Protein AF-A0A4R3PRV3-F1 (afdb_monomer_lite)

Organism: Rhizobium sullae (NCBI:txid50338)

Secondary structure (DSSP, 8-state):
-PPPHHHHHHHHHTSTTEEEEEEEEEEEEETTEEEEEEEEEEPTT--HHHHHHHHHHHHHHHH---EEEEEEEETT----------

Structure (mmCIF, N/CA/C/O backbone):
data_AF-A0A4R3PRV3-F1
#
_entry.id   AF-A0A4R3PRV3-F1
#
loop_
_atom_site.group_PDB
_atom_site.id
_atom_site.type_symbol
_atom_site.label_atom_id
_atom_site.label_alt_id
_atom_site.label_comp_id
_atom_site.label_asym_id
_atom_site.label_entity_id
_atom_site.label_seq_id
_atom_site.pdbx_PDB_ins_code
_atom_site.Cartn_x
_atom_site.Cartn_y
_atom_site.Cartn_z
_atom_site.occupancy
_atom_site.B_iso_or_equiv
_atom_site.auth_seq_id
_atom_site.auth_comp_id
_atom_site.auth_asym_id
_atom_site.auth_atom_id
_atom_site.pdbx_PDB_model_num
ATOM 1 N N . MET A 1 1 ? 11.615 -1.966 -19.045 1.00 50.00 1 MET A N 1
ATOM 2 C CA . MET A 1 1 ? 10.291 -2.628 -19.069 1.00 50.00 1 MET A CA 1
ATOM 3 C C . MET A 1 1 ? 9.538 -2.102 -17.864 1.00 50.00 1 MET A C 1
ATOM 5 O O . MET A 1 1 ? 9.986 -2.34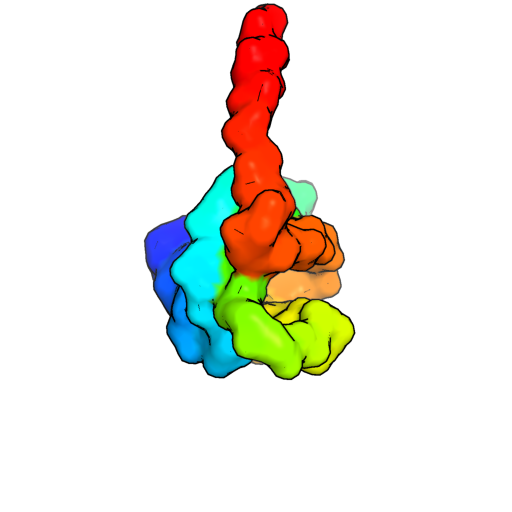5 -16.755 1.00 50.00 1 MET A O 1
ATOM 9 N N . GLY A 1 2 ? 8.531 -1.254 -18.072 1.00 65.88 2 GLY A N 1
ATOM 10 C CA . GLY A 1 2 ? 7.791 -0.629 -16.972 1.00 65.88 2 GLY A CA 1
ATOM 11 C C . GLY A 1 2 ? 6.659 -1.531 -16.491 1.00 65.88 2 GLY A C 1
ATOM 12 O O . GLY A 1 2 ? 6.064 -2.246 -17.295 1.00 65.88 2 GLY A O 1
ATOM 13 N N . VAL A 1 3 ? 6.358 -1.494 -15.195 1.00 75.69 3 VAL A N 1
ATOM 14 C CA . VAL A 1 3 ? 5.164 -2.143 -14.645 1.00 75.69 3 VAL A CA 1
ATOM 15 C C . VAL A 1 3 ? 3.942 -1.284 -15.009 1.00 75.69 3 VAL A C 1
ATOM 17 O O . VAL A 1 3 ? 3.966 -0.081 -14.733 1.00 75.69 3 VAL A O 1
ATOM 20 N N . PRO A 1 4 ? 2.882 -1.831 -15.636 1.00 86.69 4 PRO A N 1
ATOM 21 C CA . PRO A 1 4 ? 1.708 -1.038 -15.980 1.00 86.69 4 PRO A CA 1
ATOM 22 C C . PRO A 1 4 ? 1.027 -0.509 -14.712 1.00 86.69 4 PRO A C 1
ATOM 24 O O . PRO A 1 4 ? 0.557 -1.282 -13.878 1.00 86.69 4 PRO A O 1
ATOM 27 N N . LEU A 1 5 ? 0.928 0.817 -14.5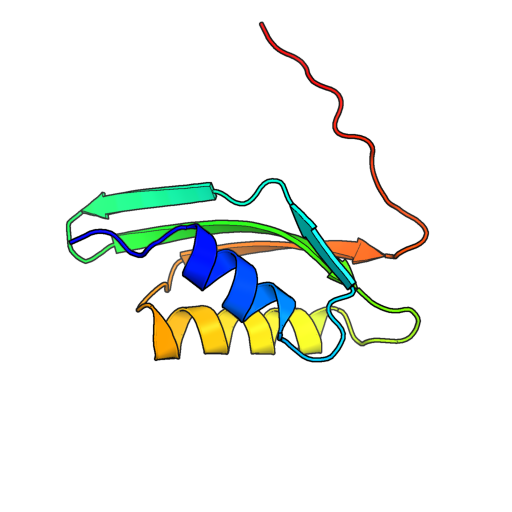81 1.00 88.62 5 LEU A N 1
ATOM 28 C CA . LEU A 1 5 ? 0.326 1.483 -13.416 1.00 88.62 5 LEU A CA 1
ATOM 29 C C . LEU A 1 5 ? -1.092 0.972 -13.109 1.00 88.62 5 LEU A C 1
ATOM 31 O O . LEU A 1 5 ? -1.468 0.788 -11.952 1.00 88.62 5 LEU A O 1
ATOM 35 N N . SER A 1 6 ? -1.873 0.718 -14.161 1.00 91.25 6 SE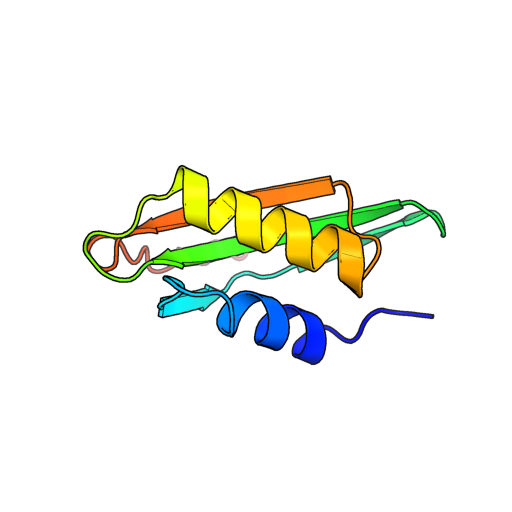R A N 1
ATOM 36 C CA . SER A 1 6 ? -3.229 0.175 -14.074 1.00 91.25 6 SER A CA 1
ATOM 37 C C . SER A 1 6 ? -3.266 -1.230 -13.474 1.00 91.25 6 SER A C 1
ATOM 39 O O . SER A 1 6 ? -4.176 -1.540 -12.707 1.00 91.25 6 SER A O 1
ATOM 41 N N . GLU A 1 7 ? -2.274 -2.070 -13.777 1.00 94.25 7 GLU A N 1
ATO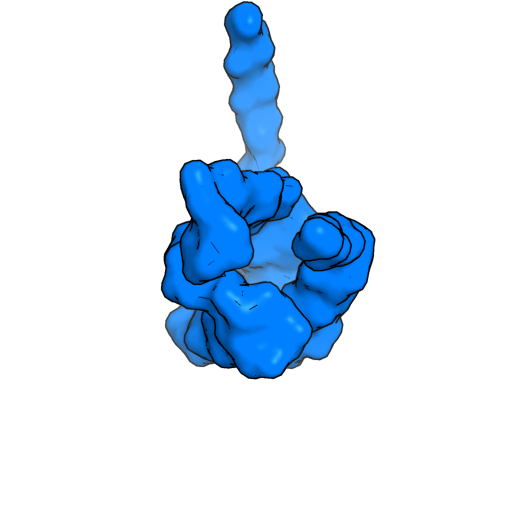M 42 C CA . GLU A 1 7 ? -2.187 -3.424 -13.238 1.00 94.25 7 GLU A CA 1
ATOM 43 C C . GLU A 1 7 ? -1.834 -3.403 -11.750 1.00 94.25 7 GLU A C 1
ATOM 45 O O . GLU A 1 7 ? -2.470 -4.108 -10.966 1.00 94.25 7 GLU A O 1
ATOM 50 N N . VAL A 1 8 ? -0.891 -2.544 -11.347 1.00 94.75 8 VAL A N 1
ATOM 51 C CA . VAL A 1 8 ? -0.532 -2.367 -9.932 1.00 94.75 8 VAL A CA 1
ATOM 52 C C . VAL A 1 8 ? -1.722 -1.838 -9.145 1.00 94.75 8 VAL A C 1
ATOM 54 O O . VAL A 1 8 ? -2.089 -2.418 -8.126 1.00 94.75 8 VAL A O 1
ATOM 57 N N . ARG A 1 9 ? -2.385 -0.785 -9.641 1.00 95.56 9 ARG A N 1
ATOM 58 C CA . ARG A 1 9 ? -3.575 -0.219 -8.994 1.00 95.56 9 ARG A CA 1
ATOM 59 C C . ARG A 1 9 ? -4.663 -1.272 -8.800 1.00 95.56 9 ARG A C 1
ATOM 61 O O . ARG A 1 9 ? -5.243 -1.349 -7.722 1.00 95.56 9 ARG A O 1
ATOM 68 N N . ARG A 1 10 ? -4.927 -2.083 -9.829 1.00 96.44 10 ARG A N 1
ATOM 69 C CA . ARG A 1 10 ? -5.906 -3.170 -9.750 1.00 96.44 10 ARG A CA 1
ATOM 70 C C . ARG A 1 10 ? -5.489 -4.222 -8.725 1.00 96.44 10 ARG A C 1
ATOM 72 O O . ARG A 1 10 ? -6.294 -4.586 -7.884 1.00 96.44 10 ARG A O 1
ATOM 79 N N . ALA A 1 11 ? -4.233 -4.661 -8.754 1.00 96.75 11 ALA A N 1
ATOM 80 C CA . ALA A 1 11 ? -3.728 -5.659 -7.818 1.00 96.75 11 ALA A CA 1
ATOM 81 C C . ALA A 1 11 ? -3.829 -5.209 -6.353 1.00 96.75 11 ALA A C 1
ATOM 83 O O . ALA A 1 11 ? -4.199 -6.016 -5.510 1.00 96.75 11 ALA A O 1
ATOM 84 N N . VAL A 1 12 ? -3.535 -3.937 -6.061 1.00 97.00 12 VAL A N 1
ATOM 85 C CA . VAL A 1 12 ? -3.711 -3.362 -4.718 1.00 97.00 12 VAL A CA 1
ATOM 86 C C . VAL A 1 12 ? -5.197 -3.256 -4.360 1.00 97.00 12 VAL A C 1
ATOM 88 O O . VAL A 1 12 ? -5.579 -3.605 -3.250 1.00 97.00 12 VAL A O 1
ATOM 91 N N . GLY A 1 13 ? -6.046 -2.818 -5.295 1.00 96.88 13 GLY A N 1
ATOM 92 C CA . GLY A 1 13 ? -7.495 -2.715 -5.085 1.00 96.88 13 GLY A CA 1
ATOM 93 C C . GLY A 1 13 ? -8.204 -4.057 -4.872 1.00 96.88 13 GLY A C 1
ATOM 94 O O . GLY A 1 13 ? -9.234 -4.096 -4.206 1.00 96.88 13 GLY A O 1
ATOM 95 N N . ASP A 1 14 ? -7.644 -5.148 -5.398 1.00 97.38 14 ASP A N 1
ATOM 96 C CA . ASP A 1 14 ? -8.169 -6.509 -5.240 1.00 97.38 14 ASP A CA 1
ATOM 97 C C . ASP A 1 14 ? -7.789 -7.143 -3.878 1.00 97.38 14 ASP A C 1
ATOM 99 O O . ASP A 1 14 ? -8.287 -8.221 -3.543 1.00 97.38 14 ASP A O 1
ATOM 103 N N . VAL A 1 15 ? -6.927 -6.502 -3.072 1.00 97.38 15 VAL A N 1
ATOM 104 C CA . VAL A 1 15 ? -6.573 -6.989 -1.727 1.00 97.38 15 VAL A CA 1
ATOM 105 C C . VAL A 1 15 ? -7.788 -6.913 -0.798 1.00 97.38 15 VAL A C 1
ATOM 107 O O . VAL A 1 15 ? -8.479 -5.896 -0.710 1.00 97.38 15 VAL A O 1
ATOM 110 N N . GLN A 1 16 ? -8.047 -7.997 -0.060 1.00 95.88 16 GLN A N 1
ATOM 111 C CA . GLN A 1 16 ? -9.147 -8.041 0.901 1.00 95.88 16 GLN A CA 1
ATOM 112 C C . GLN A 1 16 ? -9.004 -6.925 1.947 1.00 95.88 16 GLN A C 1
ATOM 114 O O . GLN A 1 16 ? -7.933 -6.709 2.505 1.00 95.88 16 GLN A O 1
ATOM 119 N N . GLY A 1 17 ? -10.108 -6.229 2.211 1.00 94.56 17 GLY A N 1
ATOM 120 C CA . GLY A 1 17 ? -10.153 -5.109 3.150 1.00 94.56 17 GLY A CA 1
ATOM 121 C C . GLY A 1 17 ? -9.868 -3.746 2.515 1.00 94.56 17 GLY A C 1
ATOM 122 O O . GLY A 1 17 ? -10.187 -2.729 3.124 1.00 94.56 17 GLY A O 1
ATOM 123 N N . VAL A 1 18 ? -9.378 -3.689 1.272 1.00 96.31 18 VAL A N 1
ATOM 124 C CA . VAL A 1 18 ? -9.242 -2.428 0.528 1.00 96.31 18 VAL A CA 1
ATOM 125 C C . VAL A 1 18 ? -10.606 -1.974 -0.001 1.00 96.31 18 VAL A C 1
ATOM 127 O O . VAL A 1 18 ? -11.366 -2.752 -0.582 1.00 96.31 18 VAL A O 1
ATOM 130 N N . ALA A 1 19 ? -10.927 -0.703 0.227 1.00 95.38 19 ALA A N 1
ATOM 131 C CA . ALA A 1 19 ? -12.104 -0.017 -0.302 1.00 95.38 19 ALA A CA 1
ATOM 132 C C . ALA A 1 19 ? -11.745 0.924 -1.464 1.00 95.38 19 ALA A C 1
ATOM 134 O O . ALA A 1 19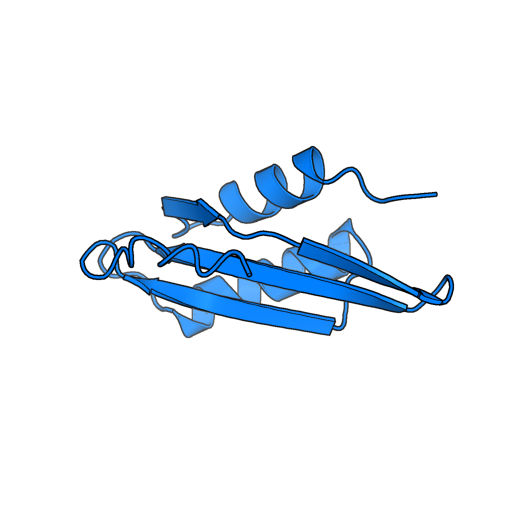 ? -12.549 1.113 -2.375 1.00 95.38 19 ALA A O 1
ATOM 135 N N . GLY A 1 20 ? -10.533 1.488 -1.464 1.00 94.75 20 GLY A N 1
ATOM 136 C CA . GLY A 1 20 ? -10.086 2.410 -2.503 1.00 94.75 20 GLY A CA 1
ATOM 137 C C . GLY A 1 20 ? -8.574 2.601 -2.528 1.00 94.75 20 GLY A C 1
ATOM 138 O O . GLY A 1 20 ? -7.887 2.389 -1.533 1.00 94.75 20 GLY A O 1
ATOM 139 N N . VAL A 1 21 ? -8.061 3.010 -3.690 1.00 95.94 21 VAL A N 1
ATOM 140 C CA . VAL A 1 21 ? -6.644 3.328 -3.915 1.00 95.94 21 VAL A CA 1
ATOM 141 C C . VAL A 1 21 ? -6.559 4.623 -4.711 1.00 95.94 21 VAL A C 1
ATOM 143 O O . VAL A 1 21 ? -7.214 4.757 -5.748 1.00 95.94 21 VAL A O 1
ATOM 146 N N . HIS A 1 22 ? -5.749 5.569 -4.255 1.00 93.56 22 HIS A N 1
ATOM 147 C CA . HIS A 1 22 ? -5.579 6.879 -4.880 1.00 93.56 22 HIS A CA 1
ATOM 148 C C . HIS A 1 22 ? -4.185 7.443 -4.592 1.00 93.56 22 HIS A C 1
ATOM 150 O O . HIS A 1 22 ? -3.402 6.824 -3.873 1.00 93.56 22 HIS A O 1
ATOM 156 N N . ASP A 1 23 ? -3.856 8.549 -5.263 1.00 94.06 23 ASP A N 1
ATOM 157 C CA . ASP A 1 23 ? -2.535 9.192 -5.218 1.00 94.06 23 ASP A CA 1
ATOM 158 C C . ASP A 1 23 ? -1.354 8.213 -5.407 1.00 94.06 23 ASP A C 1
ATOM 160 O O . ASP A 1 23 ? -0.295 8.304 -4.788 1.00 94.06 23 ASP A O 1
ATOM 164 N N . LEU A 1 24 ? -1.571 7.200 -6.255 1.00 94.56 24 LEU A N 1
ATOM 165 C CA . LEU A 1 24 ? -0.624 6.116 -6.475 1.00 94.56 24 LEU A CA 1
ATOM 166 C C . LEU A 1 24 ? 0.472 6.571 -7.435 1.00 94.56 24 LEU A C 1
ATOM 168 O O . LEU A 1 24 ? 0.195 6.883 -8.595 1.00 94.56 24 LEU A O 1
ATOM 172 N N . HIS A 1 25 ? 1.716 6.508 -6.972 1.00 93.81 25 HIS A N 1
ATOM 173 C CA . HIS A 1 25 ? 2.897 6.855 -7.745 1.00 93.81 25 HIS A CA 1
ATOM 174 C C . HIS A 1 25 ? 3.910 5.713 -7.736 1.00 93.81 25 HIS A C 1
ATOM 176 O O . HIS A 1 25 ? 4.135 5.050 -6.724 1.00 93.81 25 HIS A O 1
ATOM 182 N N . ILE A 1 26 ? 4.538 5.499 -8.891 1.00 92.12 26 ILE A N 1
ATOM 183 C CA . ILE A 1 26 ? 5.619 4.532 -9.074 1.00 92.12 26 ILE A CA 1
ATOM 184 C C . ILE A 1 26 ? 6.756 5.251 -9.780 1.00 92.12 26 ILE A C 1
ATOM 186 O O . ILE A 1 26 ? 6.549 5.881 -10.817 1.00 92.12 26 ILE A O 1
ATOM 190 N N . TRP A 1 27 ? 7.959 5.132 -9.235 1.00 91.06 27 TRP A N 1
ATOM 191 C CA . TRP A 1 27 ? 9.172 5.642 -9.861 1.00 91.06 27 TRP A CA 1
ATOM 192 C C . TRP A 1 27 ? 10.312 4.648 -9.680 1.00 91.06 27 TRP A C 1
ATOM 194 O O . TRP A 1 27 ? 10.235 3.708 -8.888 1.00 91.06 27 TRP A O 1
ATOM 204 N N . SER A 1 28 ? 11.376 4.842 -10.447 1.00 88.25 28 SER A N 1
ATOM 205 C CA . SER A 1 28 ? 12.550 3.983 -10.416 1.00 88.25 28 SER A CA 1
ATOM 206 C C . SER A 1 28 ? 13.803 4.846 -10.436 1.00 88.25 28 SER A C 1
ATOM 208 O O . SER A 1 28 ? 13.917 5.752 -11.261 1.00 88.25 28 SER A O 1
ATOM 210 N N . THR A 1 29 ? 14.716 4.585 -9.502 1.00 83.38 29 THR A N 1
ATOM 211 C CA . THR A 1 29 ? 16.022 5.267 -9.432 1.00 83.38 29 THR A CA 1
ATOM 212 C C . THR A 1 29 ? 17.067 4.542 -10.288 1.00 83.38 29 THR A C 1
ATOM 214 O O . THR A 1 29 ? 17.988 5.166 -10.805 1.00 83.38 29 THR A O 1
ATOM 217 N N . SER A 1 30 ? 16.899 3.224 -10.448 1.00 81.94 30 SER A N 1
ATOM 218 C CA . SER A 1 30 ? 17.757 2.295 -11.195 1.00 81.94 30 SER A CA 1
ATOM 219 C C . SER A 1 30 ? 16.928 1.092 -11.658 1.00 81.94 30 SER A C 1
ATOM 221 O O . SER A 1 30 ? 15.871 0.827 -11.087 1.00 81.94 30 SER A O 1
ATOM 223 N N . ASN A 1 31 ? 17.430 0.308 -12.621 1.00 73.38 31 ASN A N 1
ATOM 224 C CA . ASN A 1 31 ? 16.721 -0.860 -13.176 1.00 73.38 31 ASN A CA 1
ATOM 225 C C . ASN A 1 31 ? 16.220 -1.872 -12.125 1.00 73.38 31 ASN A C 1
ATOM 227 O O . ASN A 1 31 ? 15.195 -2.505 -12.357 1.00 73.38 31 ASN A O 1
ATOM 231 N N . ASP A 1 32 ? 16.903 -1.991 -10.983 1.00 77.06 32 ASP A N 1
ATOM 232 C CA . ASP A 1 32 ? 16.563 -2.927 -9.898 1.00 77.06 32 ASP A CA 1
ATOM 233 C C . ASP A 1 32 ? 15.870 -2.261 -8.697 1.00 77.06 32 ASP A C 1
ATOM 235 O O . ASP A 1 32 ? 15.594 -2.904 -7.686 1.00 77.06 32 ASP A O 1
ATOM 239 N N . GLU A 1 33 ? 15.600 -0.957 -8.768 1.00 84.12 33 GLU A N 1
ATOM 240 C CA . GLU A 1 33 ? 15.081 -0.190 -7.640 1.00 84.12 33 GLU A CA 1
ATOM 241 C C . GLU A 1 33 ? 13.800 0.546 -8.025 1.00 84.12 33 GLU A C 1
ATOM 243 O O . GLU A 1 33 ? 13.831 1.683 -8.505 1.00 84.12 33 GLU A O 1
ATOM 248 N N . ILE A 1 34 ? 12.666 -0.122 -7.799 1.00 90.81 34 ILE A N 1
ATOM 249 C CA . ILE A 1 34 ? 11.325 0.437 -7.985 1.00 90.81 34 ILE A CA 1
ATOM 250 C C . ILE A 1 34 ? 10.761 0.840 -6.623 1.00 90.81 34 ILE A C 1
ATOM 252 O O . ILE A 1 34 ? 10.769 0.056 -5.669 1.00 90.81 34 ILE A O 1
ATOM 256 N N . SER A 1 35 ? 10.263 2.070 -6.551 1.00 92.50 35 SER A N 1
ATOM 257 C CA . SER A 1 35 ? 9.609 2.636 -5.376 1.00 92.50 35 SER A CA 1
ATOM 258 C C . SER A 1 35 ? 8.134 2.913 -5.655 1.00 92.50 35 SER A C 1
ATOM 260 O O . SER A 1 35 ? 7.747 3.195 -6.791 1.00 92.50 35 SER A O 1
ATOM 262 N N . PHE A 1 36 ? 7.317 2.815 -4.611 1.00 94.81 36 PHE A N 1
ATOM 263 C CA . PHE A 1 36 ? 5.865 2.941 -4.666 1.00 94.81 36 PHE A CA 1
ATOM 264 C C . PHE A 1 36 ? 5.348 3.780 -3.500 1.00 94.81 36 PHE A C 1
ATOM 266 O O . PHE A 1 36 ? 5.707 3.533 -2.345 1.00 94.81 36 PHE A O 1
ATOM 273 N N . THR A 1 37 ? 4.445 4.712 -3.794 1.00 96.56 37 THR A N 1
ATOM 274 C CA . THR A 1 37 ? 3.608 5.387 -2.796 1.00 96.56 37 THR A CA 1
ATOM 275 C C . THR A 1 37 ? 2.141 5.296 -3.190 1.00 96.56 37 THR A C 1
ATOM 277 O O . THR A 1 37 ? 1.821 5.335 -4.376 1.00 96.56 37 THR A O 1
ATOM 280 N N . ALA A 1 38 ? 1.243 5.172 -2.213 1.00 96.81 38 ALA A N 1
ATOM 281 C CA . ALA A 1 38 ? -0.196 5.295 -2.442 1.00 96.81 38 ALA A CA 1
ATOM 282 C C . ALA A 1 38 ? -0.954 5.591 -1.148 1.00 96.81 38 ALA A C 1
ATOM 284 O O . ALA A 1 38 ? -0.500 5.242 -0.053 1.00 96.81 38 ALA A O 1
ATOM 285 N N . HIS A 1 39 ? -2.150 6.153 -1.309 1.00 96.19 39 HIS A N 1
ATOM 286 C CA . HIS A 1 39 ? -3.163 6.236 -0.269 1.00 96.19 39 HIS A CA 1
ATOM 287 C C . HIS A 1 39 ? -4.185 5.119 -0.473 1.00 96.19 39 HIS A C 1
ATOM 289 O O . HIS A 1 39 ? -4.725 4.928 -1.572 1.00 96.19 39 HIS A O 1
ATOM 295 N N . VAL A 1 40 ? -4.436 4.358 0.588 1.00 96.62 40 VAL A N 1
ATOM 296 C CA . VAL A 1 40 ? -5.319 3.194 0.569 1.00 96.62 40 VAL A CA 1
ATOM 297 C C . VAL A 1 40 ? -6.396 3.366 1.624 1.00 96.62 40 VAL A C 1
ATOM 299 O O . VAL A 1 40 ? -6.115 3.376 2.820 1.00 96.62 40 VAL A O 1
ATOM 302 N N . THR A 1 41 ? -7.640 3.449 1.170 1.00 96.12 41 THR A N 1
ATOM 303 C CA . THR A 1 41 ? -8.811 3.486 2.043 1.00 96.12 41 THR A CA 1
ATOM 304 C C . THR A 1 41 ? -9.226 2.062 2.374 1.00 96.12 41 THR A C 1
ATOM 306 O O . THR A 1 41 ? -9.358 1.231 1.469 1.00 96.12 41 THR A O 1
ATOM 309 N N . LEU A 1 42 ? -9.457 1.772 3.651 1.00 94.94 42 LEU A N 1
ATOM 310 C CA . LEU A 1 42 ? -9.910 0.460 4.105 1.00 94.94 42 LEU A CA 1
ATOM 311 C C . LEU A 1 42 ? -11.410 0.410 4.357 1.00 94.94 42 LEU A C 1
ATOM 313 O O . LEU A 1 42 ? -12.033 1.400 4.746 1.00 94.94 42 LEU A O 1
ATOM 317 N N . LYS A 1 43 ? -11.972 -0.788 4.192 1.00 93.00 43 LYS A N 1
ATOM 318 C CA . LYS A 1 43 ? -13.321 -1.113 4.656 1.00 93.00 43 LYS A CA 1
ATOM 319 C C . LYS A 1 43 ? -13.380 -0.987 6.181 1.00 93.00 43 LYS A C 1
ATOM 321 O O . LYS A 1 43 ? -12.397 -1.217 6.888 1.00 93.00 43 LYS A O 1
ATOM 326 N N . ARG A 1 44 ? -14.551 -0.630 6.709 1.00 90.19 44 ARG A N 1
ATOM 327 C CA . ARG A 1 44 ? -14.759 -0.482 8.158 1.00 90.19 44 ARG A CA 1
ATOM 328 C C . ARG A 1 44 ? -14.471 -1.788 8.906 1.00 90.19 44 ARG A C 1
ATOM 330 O O . ARG A 1 44 ? -15.020 -2.828 8.559 1.00 90.19 44 ARG A O 1
ATOM 337 N N . GLY A 1 45 ? -13.690 -1.696 9.982 1.00 89.81 45 GLY A N 1
ATOM 338 C CA . GLY A 1 45 ? -13.394 -2.821 10.878 1.00 89.81 45 GLY A CA 1
ATOM 339 C C . GLY A 1 45 ? -12.200 -3.689 10.468 1.00 89.81 45 GLY A C 1
ATOM 340 O O . GLY A 1 45 ? -11.891 -4.640 11.180 1.00 89.81 45 GLY A O 1
ATOM 341 N N . GLU A 1 46 ? -11.524 -3.366 9.366 1.00 94.31 46 GLU A N 1
ATOM 342 C CA . GLU A 1 46 ? -10.291 -4.041 8.950 1.00 94.31 46 GLU A CA 1
ATOM 343 C C . GLU A 1 46 ? -9.092 -3.615 9.809 1.00 94.31 46 GLU A C 1
ATOM 345 O O . GLU A 1 46 ? -9.043 -2.486 10.297 1.00 94.31 46 GLU A O 1
ATOM 350 N N . ASP A 1 47 ? -8.102 -4.501 9.966 1.00 94.81 47 ASP A N 1
ATOM 351 C CA . ASP A 1 47 ? -6.823 -4.175 10.614 1.00 94.81 47 ASP A CA 1
ATOM 352 C C . ASP A 1 47 ? -5.901 -3.440 9.618 1.00 94.81 47 ASP A C 1
ATOM 354 O O . ASP A 1 47 ? -5.404 -4.067 8.669 1.00 94.81 47 ASP A O 1
ATOM 358 N N . PRO A 1 48 ? -5.591 -2.144 9.845 1.00 94.00 48 PRO A N 1
ATOM 359 C CA . PRO A 1 48 ? -4.720 -1.364 8.972 1.00 94.00 48 PRO A CA 1
ATOM 360 C C . PRO A 1 48 ? -3.358 -1.999 8.726 1.00 94.00 48 PRO A C 1
ATOM 362 O O . PRO A 1 48 ? -2.829 -1.957 7.613 1.00 94.00 48 PRO A O 1
ATOM 365 N N . ALA A 1 49 ? -2.775 -2.606 9.759 1.00 95.31 49 ALA A N 1
ATOM 366 C CA . ALA A 1 49 ? -1.455 -3.198 9.664 1.00 95.31 49 ALA A CA 1
ATOM 367 C C . ALA A 1 49 ? -1.491 -4.517 8.882 1.00 95.31 49 ALA A C 1
ATOM 369 O O . ALA A 1 49 ? -0.547 -4.805 8.145 1.00 95.31 49 ALA A O 1
ATOM 370 N N . ALA A 1 50 ? -2.555 -5.313 9.022 1.00 96.31 50 ALA A N 1
ATOM 371 C CA . ALA A 1 50 ? -2.724 -6.544 8.253 1.00 96.31 50 ALA A CA 1
ATOM 372 C C . ALA A 1 50 ? -2.914 -6.261 6.765 1.00 96.31 50 ALA A C 1
ATOM 374 O O . ALA A 1 50 ? -2.188 -6.835 5.952 1.00 96.31 50 ALA A O 1
ATOM 375 N N . VAL A 1 51 ? -3.812 -5.336 6.414 1.00 96.50 51 VAL A N 1
ATOM 376 C CA . VAL A 1 51 ? -4.055 -4.996 5.007 1.00 96.50 51 VAL A CA 1
ATOM 377 C C . VAL A 1 51 ? -2.807 -4.383 4.373 1.00 96.50 51 VAL A C 1
ATOM 379 O O . VAL A 1 51 ? -2.416 -4.792 3.282 1.00 96.50 51 VAL A O 1
ATOM 382 N N . ARG A 1 52 ? -2.105 -3.478 5.076 1.00 96.81 52 ARG A N 1
ATOM 383 C CA . ARG A 1 52 ? -0.842 -2.908 4.578 1.00 96.81 52 ARG A CA 1
ATOM 384 C C . ARG A 1 52 ? 0.192 -3.992 4.258 1.00 96.81 52 ARG A C 1
ATOM 386 O O . ARG A 1 52 ? 0.775 -3.959 3.180 1.00 96.81 52 ARG A O 1
ATOM 393 N N . ARG A 1 53 ? 0.390 -4.967 5.155 1.00 97.31 53 ARG A N 1
ATOM 394 C CA . ARG A 1 53 ? 1.334 -6.081 4.934 1.00 97.31 53 ARG A CA 1
ATOM 395 C C . ARG A 1 53 ? 0.954 -6.940 3.730 1.00 97.31 53 ARG A C 1
ATOM 397 O O . ARG A 1 53 ? 1.839 -7.378 3.001 1.00 97.31 53 ARG A O 1
ATOM 404 N N . GLU A 1 54 ? -0.337 -7.182 3.514 1.00 97.75 54 GLU A N 1
ATOM 405 C CA . GLU A 1 54 ? -0.791 -7.957 2.355 1.00 97.75 54 GLU A CA 1
ATOM 406 C C . GLU A 1 54 ? -0.545 -7.195 1.047 1.00 97.75 54 GLU A C 1
ATOM 408 O O . GLU A 1 54 ? -0.057 -7.770 0.076 1.00 97.75 54 GLU A O 1
ATOM 413 N N . ILE A 1 55 ? -0.770 -5.878 1.038 1.00 97.69 55 ILE A N 1
ATOM 414 C CA . ILE A 1 55 ? -0.432 -5.022 -0.105 1.00 97.69 55 ILE A CA 1
ATOM 415 C C . ILE A 1 55 ? 1.077 -5.049 -0.381 1.00 97.69 55 ILE A C 1
ATOM 417 O O . ILE A 1 55 ? 1.484 -5.275 -1.519 1.00 97.69 55 ILE A O 1
ATOM 421 N N . GLU A 1 56 ? 1.915 -4.864 0.645 1.00 97.12 56 GLU A N 1
ATOM 422 C CA . GLU A 1 56 ? 3.381 -4.941 0.531 1.00 97.12 56 GLU A CA 1
ATOM 423 C C . GLU A 1 56 ? 3.828 -6.290 -0.059 1.00 97.12 56 GLU A C 1
ATOM 425 O O . GLU A 1 56 ? 4.696 -6.342 -0.935 1.00 97.12 56 GLU A O 1
ATOM 430 N N . LYS A 1 57 ? 3.198 -7.389 0.370 1.00 97.56 57 LYS A N 1
ATOM 431 C CA . LYS A 1 57 ? 3.462 -8.733 -0.149 1.00 97.56 57 LYS A CA 1
ATOM 432 C C . LYS A 1 57 ? 3.093 -8.859 -1.627 1.00 97.56 57 LYS A C 1
ATOM 434 O O . LYS A 1 57 ? 3.925 -9.309 -2.412 1.00 97.56 57 LYS A O 1
ATOM 439 N N . VAL A 1 58 ? 1.896 -8.424 -2.024 1.00 97.06 58 VAL A N 1
ATOM 440 C CA . VAL A 1 58 ? 1.446 -8.432 -3.428 1.00 97.06 58 VAL A CA 1
ATOM 441 C C . VAL A 1 58 ? 2.388 -7.609 -4.311 1.00 97.06 58 VAL A C 1
ATOM 443 O O . VAL A 1 58 ? 2.786 -8.070 -5.383 1.00 97.06 58 VAL A O 1
ATOM 446 N N . LEU A 1 59 ? 2.784 -6.419 -3.849 1.00 95.56 59 LEU A N 1
ATOM 447 C CA . LEU A 1 59 ? 3.714 -5.529 -4.550 1.00 95.56 59 LEU A CA 1
ATOM 448 C C . LEU A 1 59 ? 5.088 -6.177 -4.758 1.00 95.56 59 LEU A C 1
ATOM 450 O O . LEU A 1 59 ? 5.649 -6.120 -5.856 1.00 95.56 59 LEU A O 1
ATOM 454 N N . LYS A 1 60 ? 5.592 -6.863 -3.733 1.00 94.69 60 LYS A N 1
ATOM 455 C CA . LYS A 1 60 ? 6.855 -7.595 -3.794 1.00 94.69 60 LYS A CA 1
ATOM 456 C C . LYS A 1 60 ? 6.780 -8.810 -4.719 1.00 94.69 60 LYS A C 1
ATOM 458 O O . LYS A 1 60 ? 7.629 -8.958 -5.592 1.00 94.69 60 LYS A O 1
ATOM 463 N N . GLU A 1 61 ? 5.795 -9.683 -4.529 1.00 95.19 61 GLU A N 1
ATOM 464 C CA . GLU A 1 61 ? 5.730 -10.987 -5.204 1.00 95.19 61 GLU A CA 1
ATOM 465 C C . GLU A 1 61 ? 5.369 -10.872 -6.686 1.00 95.19 61 GLU A C 1
ATOM 467 O O . GLU A 1 61 ? 5.906 -11.616 -7.504 1.00 95.19 61 GLU A O 1
ATOM 472 N N . ARG A 1 62 ? 4.480 -9.940 -7.049 1.00 94.38 62 ARG A N 1
ATOM 473 C CA . ARG A 1 62 ? 4.008 -9.8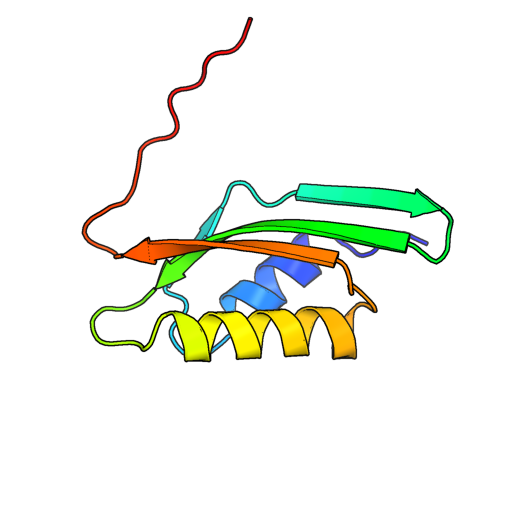04 -8.435 1.00 94.38 62 ARG A CA 1
ATOM 474 C C . ARG A 1 62 ? 4.800 -8.804 -9.261 1.00 94.38 62 ARG A C 1
ATOM 476 O O . ARG A 1 62 ? 4.876 -8.966 -10.475 1.00 94.38 62 ARG A O 1
ATOM 483 N N . PHE A 1 63 ? 5.350 -7.772 -8.626 1.00 91.94 63 PHE A N 1
ATOM 484 C CA . PHE A 1 63 ? 5.934 -6.632 -9.336 1.00 91.94 63 PHE A CA 1
ATOM 485 C C . PHE A 1 63 ? 7.387 -6.338 -8.946 1.00 91.94 63 PHE A C 1
ATOM 487 O O . PHE A 1 63 ? 7.992 -5.449 -9.540 1.00 91.94 63 PHE A O 1
ATOM 494 N N . GLY A 1 64 ? 7.959 -7.056 -7.970 1.00 91.88 64 GLY A N 1
ATOM 495 C CA . GLY A 1 64 ? 9.330 -6.815 -7.504 1.00 91.88 64 GLY A CA 1
ATOM 496 C C . GLY A 1 64 ? 9.512 -5.462 -6.807 1.00 91.88 64 GLY A C 1
ATOM 497 O O . GLY A 1 64 ? 10.621 -4.937 -6.748 1.00 91.88 64 GLY A O 1
ATOM 498 N N . ILE A 1 65 ? 8.431 -4.861 -6.302 1.00 92.44 65 ILE A N 1
ATOM 499 C CA . ILE A 1 65 ? 8.475 -3.554 -5.641 1.00 92.44 65 ILE A CA 1
ATOM 500 C C . ILE A 1 65 ? 8.786 -3.770 -4.161 1.00 92.44 65 ILE A C 1
ATOM 502 O O . ILE A 1 65 ? 7.978 -4.319 -3.415 1.00 92.44 65 ILE A O 1
ATOM 506 N N . HIS A 1 66 ? 9.967 -3.325 -3.734 1.00 90.00 66 HIS A N 1
ATOM 507 C CA . HIS A 1 66 ? 10.455 -3.523 -2.365 1.00 90.00 66 HIS A CA 1
ATOM 508 C C . HIS A 1 66 ? 10.350 -2.276 -1.486 1.00 90.00 66 HIS A C 1
ATOM 510 O O . HIS A 1 66 ? 10.304 -2.396 -0.263 1.00 90.00 66 HIS A O 1
ATOM 516 N N . ARG A 1 67 ? 10.353 -1.080 -2.085 1.00 92.56 67 ARG A N 1
ATOM 517 C CA . ARG A 1 67 ? 10.292 0.189 -1.353 1.00 92.56 67 ARG A CA 1
ATOM 518 C C . ARG A 1 67 ? 8.903 0.786 -1.467 1.00 92.56 67 ARG A C 1
ATOM 520 O O . ARG A 1 67 ? 8.566 1.398 -2.475 1.00 92.56 67 ARG A O 1
ATOM 527 N N . THR A 1 68 ? 8.108 0.593 -0.428 1.00 95.50 68 THR A N 1
ATOM 528 C CA . THR A 1 68 ? 6.701 0.990 -0.397 1.00 95.50 68 THR A CA 1
ATOM 529 C C . THR A 1 68 ? 6.436 1.929 0.771 1.00 95.50 68 THR A C 1
ATOM 531 O O . THR A 1 68 ? 6.761 1.602 1.911 1.00 95.50 68 THR A O 1
ATOM 534 N N . THR A 1 69 ? 5.773 3.048 0.503 1.00 96.44 69 THR A N 1
ATOM 535 C CA . THR A 1 69 ? 5.185 3.913 1.530 1.00 96.44 69 THR A CA 1
ATOM 536 C C . THR A 1 69 ? 3.679 3.942 1.309 1.00 96.44 69 THR A C 1
ATOM 538 O O . THR A 1 69 ? 3.208 4.453 0.298 1.00 96.44 69 THR A O 1
ATOM 541 N N . ILE A 1 70 ? 2.912 3.361 2.228 1.00 96.56 70 ILE A N 1
ATOM 542 C CA . ILE A 1 70 ? 1.456 3.245 2.099 1.00 96.56 70 ILE A CA 1
ATOM 543 C C . ILE A 1 70 ? 0.817 4.028 3.236 1.00 96.56 70 ILE A C 1
ATOM 545 O O . ILE A 1 70 ? 0.966 3.653 4.402 1.00 96.56 70 ILE A O 1
ATOM 549 N N . GLN A 1 71 ? 0.102 5.095 2.890 1.00 96.44 71 GLN A N 1
ATOM 550 C CA . GLN A 1 71 ? -0.777 5.771 3.832 1.00 96.44 71 GLN A CA 1
ATOM 551 C C . GLN A 1 71 ? -2.102 5.017 3.868 1.00 96.44 71 GLN A C 1
ATOM 553 O O . GLN A 1 71 ? -2.741 4.813 2.837 1.00 96.44 71 GLN A O 1
ATOM 558 N N . VAL A 1 72 ? -2.489 4.568 5.057 1.00 94.12 72 VAL A N 1
ATOM 559 C CA . VAL A 1 72 ? -3.752 3.867 5.266 1.00 94.12 72 VAL A CA 1
ATOM 560 C C . VAL A 1 72 ? -4.761 4.850 5.832 1.00 94.12 72 VAL A C 1
ATOM 562 O O . VAL A 1 72 ? -4.465 5.538 6.806 1.00 94.12 72 VAL A O 1
ATOM 565 N N . GLU A 1 73 ? -5.940 4.893 5.230 1.00 91.50 73 GLU A N 1
ATOM 566 C CA . GLU A 1 73 ? -7.020 5.799 5.596 1.00 91.50 73 GLU A CA 1
ATOM 567 C C . GLU A 1 73 ? -8.278 5.013 5.951 1.00 91.50 73 GLU A C 1
ATOM 569 O O . GLU A 1 73 ? -8.593 3.967 5.371 1.00 91.50 73 GLU A O 1
ATOM 574 N N . SER A 1 74 ? -9.020 5.542 6.912 1.00 84.06 74 SER A N 1
ATOM 575 C CA . SER A 1 74 ? -10.333 5.039 7.286 1.00 84.06 74 SER A CA 1
ATOM 576 C C . SER A 1 74 ? -11.385 5.588 6.319 1.00 84.06 74 SER A C 1
ATOM 578 O O . SER A 1 74 ? -11.294 6.734 5.891 1.00 84.06 74 SER A O 1
ATOM 580 N N . GLU A 1 75 ? -12.461 4.846 6.050 1.00 70.75 75 GLU A N 1
ATOM 581 C CA . GLU A 1 75 ? -13.606 5.342 5.257 1.00 70.75 75 GLU A CA 1
ATOM 582 C C . GLU A 1 75 ? -14.228 6.641 5.831 1.00 70.75 75 GLU A C 1
ATOM 584 O O . GLU A 1 75 ? -14.856 7.412 5.112 1.00 70.75 75 GLU A O 1
ATOM 589 N N . ALA A 1 76 ? -14.021 6.916 7.125 1.00 62.84 76 ALA A N 1
ATOM 590 C CA . ALA A 1 76 ? -14.442 8.150 7.795 1.00 62.84 76 ALA A CA 1
ATOM 591 C C . ALA A 1 76 ? -13.492 9.350 7.583 1.00 62.84 76 ALA A C 1
ATOM 593 O O . ALA A 1 76 ? -13.856 10.474 7.911 1.00 62.84 76 ALA A O 1
ATOM 594 N N . GLU A 1 77 ? -12.290 9.122 7.053 1.00 57.03 77 GLU A N 1
ATOM 595 C CA . GLU A 1 77 ? -11.186 10.089 6.994 1.00 57.03 77 GLU A CA 1
ATOM 596 C C . GLU A 1 77 ? -10.696 10.309 5.558 1.00 57.03 77 GLU A C 1
ATOM 598 O O . GLU A 1 77 ? -9.504 10.530 5.341 1.00 57.03 77 GLU A O 1
ATOM 603 N N . THR A 1 78 ? -11.599 10.244 4.571 1.00 53.41 78 THR A N 1
ATOM 604 C CA . THR A 1 78 ? -11.243 10.581 3.183 1.00 53.41 78 THR A CA 1
ATOM 605 C C . THR A 1 78 ? -10.808 12.046 3.147 1.00 53.41 78 THR A C 1
ATOM 607 O O . THR A 1 78 ? -11.641 12.951 3.170 1.00 53.41 78 THR A O 1
ATOM 610 N N . HIS A 1 79 ? -9.497 12.282 3.149 1.00 52.47 79 HIS A N 1
ATOM 611 C CA . HIS A 1 79 ? -8.933 13.612 3.004 1.00 52.47 79 HIS A CA 1
ATOM 612 C C . HIS A 1 79 ? -8.999 13.977 1.525 1.00 52.47 79 HIS A C 1
ATOM 614 O O . HIS A 1 79 ? -8.283 13.424 0.693 1.00 52.47 79 HIS A O 1
ATOM 620 N N . GLU A 1 80 ? -9.875 14.923 1.195 1.00 51.38 80 GLU A N 1
ATOM 621 C CA . GLU A 1 80 ? -9.842 15.614 -0.087 1.00 51.38 80 GLU A CA 1
ATOM 622 C C . GLU A 1 80 ? -8.477 16.301 -0.200 1.00 51.38 80 GLU A C 1
ATOM 624 O O . GLU A 1 80 ? -8.208 17.295 0.477 1.00 51.38 80 GLU A O 1
ATOM 629 N N . GLY A 1 81 ? -7.579 15.712 -0.994 1.00 48.75 81 GLY A N 1
ATOM 630 C CA . GLY A 1 81 ? -6.237 16.229 -1.216 1.00 48.75 81 GLY A CA 1
ATOM 631 C C . GLY A 1 81 ? -6.299 17.703 -1.601 1.00 48.75 81 GLY A C 1
ATOM 632 O O . GLY A 1 81 ? -6.762 18.057 -2.685 1.00 48.75 81 GLY A O 1
ATOM 633 N N . ALA A 1 82 ? -5.833 18.568 -0.700 1.00 44.03 82 ALA A N 1
ATOM 634 C CA . ALA A 1 82 ? -5.600 19.966 -0.997 1.00 44.03 82 ALA A CA 1
ATOM 635 C C . ALA A 1 82 ? -4.532 20.032 -2.093 1.00 44.03 82 ALA A C 1
ATOM 637 O O . ALA A 1 82 ? -3.339 19.864 -1.843 1.00 44.03 82 ALA A O 1
ATOM 638 N N . ILE A 1 83 ? -4.984 20.254 -3.325 1.00 48.62 83 ILE A N 1
ATOM 639 C CA . ILE A 1 83 ? -4.140 20.572 -4.469 1.00 48.62 83 ILE A CA 1
ATOM 640 C C . ILE A 1 83 ? -3.477 21.922 -4.170 1.00 48.62 83 ILE A C 1
ATOM 642 O O . ILE A 1 83 ? -4.011 22.978 -4.500 1.00 48.62 83 ILE A O 1
ATOM 646 N N . PHE A 1 84 ? -2.299 21.911 -3.550 1.00 43.59 84 PHE A N 1
ATOM 647 C CA . PHE A 1 84 ? -1.360 23.023 -3.662 1.00 43.59 84 PHE A CA 1
ATOM 648 C C . PHE A 1 84 ? -0.505 22.784 -4.903 1.00 43.59 84 PHE A C 1
ATOM 650 O O . PHE A 1 84 ? 0.647 22.367 -4.829 1.00 43.59 84 PHE A O 1
ATOM 657 N N . HIS A 1 85 ? -1.104 23.043 -6.065 1.00 45.84 85 HIS A N 1
ATOM 658 C CA . HIS A 1 85 ? -0.334 23.315 -7.269 1.00 45.84 85 HIS A CA 1
ATOM 659 C C . HIS A 1 85 ? 0.313 24.691 -7.064 1.00 45.84 85 HIS A C 1
ATOM 661 O O . HIS A 1 85 ? -0.394 25.696 -6.956 1.00 45.84 85 HIS A O 1
ATOM 667 N N . ARG A 1 86 ? 1.641 24.739 -6.962 1.00 47.66 86 ARG A N 1
ATOM 668 C CA . ARG A 1 86 ? 2.402 25.955 -7.256 1.00 47.66 86 ARG A CA 1
ATOM 669 C C . ARG A 1 86 ? 3.044 25.802 -8.621 1.00 47.66 86 ARG A C 1
ATOM 671 O O . ARG A 1 86 ? 3.469 24.667 -8.926 1.00 47.66 86 ARG A O 1
#

Foldseek 3Di:
DDDPPVVLLVLLCPQPFWPHKDPWDWDAPDPLAIAIEIETEGDPPDDQVVSVVVSCVSCCPPPVHNHYDYHYHYPVGPDPDPPPDD

Sequence (86 aa):
MGVPLSEVRRAVGDVQGVAGVHDLHIWSTSNDEISFTAHVTLKRGEDPAAVRREIEKVLKERFGIHRTTIQVESEAETHEGAIFHR

InterPro domains:
  IPR000551 MerR-type HTH domain [PS50937] (1-14)
  IPR027470 Cation efflux protein, cytoplasmic domain [PF16916] (6-74)
  IPR036837 Cation efflux protein, cytoplasmic domain superfamily [SSF160240] (5-74)
  IPR050681 Cation Diffusion Facilitator/SLC30A [PTHR11562] (2-78)

pLDDT: mean 86.57, std 15.85, range [43.59, 97.75]

Radius of gyration: 13.17 Å; chains: 1; bounding box: 32×37×30 Å